Protein AF-A0A7G5MW30-F1 (afdb_monomer_lite)

Sequence (90 aa):
MIDLEYAKESFRQYLSNYDRSDDKILLKEVHTFCVLDAADLICRQEDISGEDHELALLIALLHDIGRFEQLKTFHSYDDDRAPRRRVQVA

InterPro domains:
  IPR003607 HD/PDEase domain [cd00077] (30-67)
  IPR006674 HD domain [PF01966] (31-69)

pLDDT: mean 80.69, std 14.68, range [38.0, 94.75]

Organism: NCBI:txid33035

Structure (mmCIF, N/CA/C/O backbone):
data_AF-A0A7G5MW30-F1
#
_entry.id   AF-A0A7G5MW30-F1
#
loop_
_atom_site.group_PDB
_atom_site.id
_atom_site.type_symbol
_atom_site.label_atom_id
_atom_site.label_alt_id
_atom_site.label_comp_id
_atom_site.label_asym_id
_atom_site.label_entity_id
_atom_site.label_seq_id
_atom_site.pdbx_PDB_ins_code
_atom_site.Cartn_x
_atom_site.Cartn_y
_atom_site.Cartn_z
_atom_site.occupancy
_atom_site.B_iso_or_equiv
_atom_site.auth_seq_id
_atom_site.auth_comp_id
_atom_site.auth_asym_id
_atom_site.auth_atom_id
_atom_site.pdbx_PDB_model_num
ATOM 1 N N . MET A 1 1 ? -5.571 12.609 12.944 1.00 70.38 1 MET A N 1
ATOM 2 C CA . MET A 1 1 ? -6.402 12.191 11.801 1.00 70.38 1 MET A CA 1
ATOM 3 C C . MET A 1 1 ? -5.483 12.073 10.611 1.00 70.38 1 MET A C 1
ATOM 5 O O . MET A 1 1 ? -4.798 13.040 10.285 1.00 70.38 1 MET A O 1
ATOM 9 N N . ILE A 1 2 ? -5.371 10.868 10.080 1.00 82.12 2 ILE A N 1
ATOM 10 C CA . ILE A 1 2 ? -4.471 10.534 8.984 1.00 82.12 2 ILE A CA 1
ATOM 11 C C . ILE A 1 2 ? -5.174 10.912 7.678 1.00 82.12 2 ILE A C 1
ATOM 13 O O . ILE A 1 2 ? -6.300 10.494 7.421 1.00 82.12 2 ILE A O 1
ATOM 17 N N . ASP A 1 3 ? -4.512 11.711 6.843 1.00 88.50 3 ASP A N 1
ATOM 18 C CA . ASP A 1 3 ? -5.054 12.100 5.541 1.00 88.50 3 ASP A CA 1
ATOM 19 C C . ASP A 1 3 ? -4.758 11.015 4.494 1.00 88.50 3 ASP A C 1
ATOM 21 O O . ASP A 1 3 ? -3.716 11.000 3.829 1.00 88.50 3 ASP A O 1
ATOM 25 N N . LEU A 1 4 ? -5.677 10.054 4.389 1.00 87.19 4 LEU A N 1
ATOM 26 C CA . LEU A 1 4 ? -5.579 8.946 3.439 1.00 87.19 4 LEU A CA 1
ATOM 27 C C . LEU A 1 4 ? -5.649 9.400 1.980 1.00 87.19 4 LEU A C 1
ATOM 29 O O . LEU A 1 4 ? -5.043 8.762 1.118 1.00 87.19 4 LEU A O 1
ATOM 33 N N . GLU A 1 5 ? -6.362 10.483 1.684 1.00 87.94 5 GLU A N 1
ATOM 34 C CA . GLU A 1 5 ? -6.467 10.986 0.314 1.00 87.94 5 GLU A CA 1
ATOM 35 C C . GLU A 1 5 ? -5.146 11.612 -0.129 1.00 87.94 5 GLU A C 1
ATOM 37 O O . GLU A 1 5 ? -4.634 11.266 -1.199 1.00 87.94 5 GLU A O 1
ATOM 42 N N . TYR A 1 6 ? -4.512 12.401 0.742 1.00 90.44 6 TYR A N 1
ATOM 43 C CA . TYR A 1 6 ? -3.155 12.894 0.518 1.00 90.44 6 TYR A CA 1
ATOM 44 C C . TYR A 1 6 ? -2.144 11.751 0.339 1.00 90.44 6 TYR A C 1
ATOM 46 O O . TYR A 1 6 ? -1.283 11.807 -0.546 1.00 90.44 6 TYR A O 1
ATOM 54 N N . ALA A 1 7 ? -2.250 10.683 1.137 1.00 89.88 7 ALA A N 1
ATOM 55 C CA . ALA A 1 7 ? -1.369 9.522 1.020 1.00 89.88 7 ALA A CA 1
ATOM 56 C C . ALA A 1 7 ? -1.538 8.803 -0.331 1.00 89.88 7 ALA A C 1
ATOM 58 O O . ALA A 1 7 ? -0.546 8.485 -0.992 1.00 89.88 7 ALA A O 1
ATOM 59 N N . LYS A 1 8 ? -2.781 8.599 -0.789 1.00 88.44 8 LYS A N 1
ATOM 60 C CA . LYS A 1 8 ? -3.081 8.011 -2.107 1.00 88.44 8 LYS A CA 1
ATOM 61 C C . LYS A 1 8 ? -2.576 8.885 -3.251 1.00 88.44 8 LYS A C 1
ATOM 63 O O . LYS A 1 8 ? -2.033 8.358 -4.221 1.00 88.44 8 LYS A O 1
ATOM 68 N N . GLU A 1 9 ? -2.739 10.204 -3.168 1.00 90.69 9 GLU A N 1
ATOM 69 C CA . GLU A 1 9 ? -2.202 11.130 -4.172 1.00 90.69 9 GLU A CA 1
ATOM 70 C C . GLU A 1 9 ? -0.679 11.092 -4.221 1.00 90.69 9 GLU A C 1
ATOM 72 O O . GLU A 1 9 ? -0.107 10.945 -5.302 1.00 90.69 9 GLU A O 1
ATOM 77 N N . SER A 1 10 ? -0.032 11.120 -3.057 1.00 90.50 10 SER A N 1
ATOM 78 C CA . SER A 1 10 ? 1.422 11.010 -2.943 1.00 90.50 10 SER A CA 1
ATOM 79 C C . SER A 1 10 ? 1.931 9.686 -3.518 1.00 90.50 10 SER A C 1
ATOM 81 O O . SER A 1 10 ? 2.932 9.668 -4.233 1.00 90.50 10 SER A O 1
ATOM 83 N N . PHE A 1 11 ? 1.216 8.581 -3.287 1.00 88.69 11 PHE A N 1
ATOM 84 C CA . PHE A 1 11 ? 1.539 7.280 -3.874 1.00 88.69 11 PHE A CA 1
ATOM 85 C C . PHE A 1 11 ? 1.385 7.282 -5.403 1.00 88.69 11 PHE A C 1
ATOM 87 O O . PHE A 1 11 ? 2.280 6.836 -6.120 1.00 88.69 11 PHE A O 1
ATOM 94 N N . ARG A 1 12 ? 0.303 7.862 -5.940 1.00 86.50 12 ARG A N 1
ATOM 95 C CA . ARG A 1 12 ? 0.116 8.012 -7.396 1.00 86.50 12 ARG A CA 1
ATOM 96 C C . ARG A 1 12 ? 1.200 8.879 -8.039 1.00 86.50 12 ARG A C 1
ATOM 98 O O . ARG A 1 12 ? 1.656 8.559 -9.138 1.00 86.50 12 ARG A O 1
ATOM 105 N N . GLN A 1 13 ? 1.619 9.948 -7.364 1.00 89.19 13 GLN A N 1
ATOM 106 C CA . GLN A 1 13 ? 2.717 10.812 -7.801 1.00 89.19 13 GLN A CA 1
ATOM 107 C C . GLN A 1 13 ? 4.072 10.098 -7.706 1.00 89.19 13 GLN A C 1
ATOM 109 O O . GLN A 1 13 ? 4.927 10.261 -8.568 1.00 89.19 13 GLN A O 1
ATOM 114 N N . TYR A 1 14 ? 4.277 9.253 -6.700 1.00 86.62 14 TYR A N 1
ATOM 115 C CA . TYR A 1 14 ? 5.459 8.402 -6.630 1.00 86.62 14 TYR A CA 1
ATOM 116 C C . TYR A 1 14 ? 5.520 7.438 -7.825 1.00 86.62 14 TYR A C 1
ATOM 118 O O . TYR A 1 14 ? 6.549 7.360 -8.501 1.00 86.62 14 TYR A O 1
ATOM 126 N N . LEU A 1 15 ? 4.394 6.795 -8.153 1.00 84.62 15 LEU A N 1
ATOM 127 C CA . LEU A 1 15 ? 4.262 5.898 -9.303 1.00 84.62 15 LEU A CA 1
ATOM 128 C C . LEU A 1 15 ? 4.428 6.597 -10.661 1.00 84.62 15 LEU A C 1
ATOM 130 O O . LEU A 1 15 ? 4.746 5.925 -11.637 1.00 84.62 15 LEU A O 1
ATOM 134 N N . SER A 1 16 ? 4.258 7.922 -10.768 1.00 84.69 16 SER A N 1
ATOM 135 C CA . SER A 1 16 ? 4.511 8.627 -12.038 1.00 84.69 16 SER A CA 1
ATOM 136 C C . SER A 1 16 ? 5.989 8.649 -12.433 1.00 84.69 16 SER A C 1
ATOM 138 O O . SER A 1 16 ? 6.306 8.938 -13.582 1.00 84.69 16 SER A O 1
ATOM 140 N N . ASN A 1 17 ? 6.897 8.341 -11.502 1.00 83.00 17 ASN A N 1
ATOM 141 C CA . ASN A 1 17 ? 8.329 8.206 -11.782 1.00 83.00 17 ASN A CA 1
ATOM 142 C C . ASN A 1 17 ? 8.706 6.834 -12.367 1.00 83.00 17 ASN A C 1
ATOM 144 O O . ASN A 1 17 ? 9.888 6.587 -12.621 1.00 83.00 17 ASN A O 1
ATOM 148 N N . TYR A 1 18 ? 7.729 5.943 -12.538 1.00 80.69 18 TYR A N 1
ATOM 149 C CA . TYR A 1 18 ? 7.904 4.583 -13.029 1.00 80.69 18 TYR A CA 1
ATOM 150 C C . TYR A 1 18 ? 7.200 4.406 -14.373 1.00 80.69 18 TYR A C 1
ATOM 152 O O . TYR A 1 18 ? 6.155 5.007 -14.626 1.00 80.69 18 TYR A O 1
ATOM 160 N N . ASP A 1 19 ? 7.772 3.568 -15.237 1.00 78.56 19 ASP A N 1
ATOM 161 C CA . ASP A 1 19 ? 7.140 3.230 -16.508 1.00 78.56 19 ASP A CA 1
ATOM 162 C C . ASP A 1 19 ? 5.980 2.260 -16.262 1.00 78.56 19 ASP A C 1
ATOM 164 O O . ASP A 1 19 ? 6.180 1.091 -15.931 1.00 78.56 19 ASP A O 1
ATOM 168 N N . ARG A 1 20 ? 4.751 2.758 -16.415 1.00 71.00 20 ARG A N 1
ATOM 169 C CA . ARG A 1 20 ? 3.524 1.960 -16.265 1.00 71.00 20 ARG A CA 1
ATOM 170 C C . ARG A 1 20 ? 3.306 0.970 -17.411 1.00 71.00 20 ARG A C 1
ATOM 172 O O . ARG A 1 20 ? 2.382 0.168 -17.341 1.00 71.00 20 ARG A O 1
ATOM 179 N N . SER A 1 21 ? 4.140 1.028 -18.449 1.00 75.44 21 SER A N 1
ATOM 180 C CA . SER A 1 21 ? 4.176 0.032 -19.521 1.00 75.44 21 SER A CA 1
ATOM 181 C C . SER A 1 21 ? 4.873 -1.261 -19.081 1.00 75.44 21 SER A C 1
ATOM 183 O O . SER A 1 21 ? 4.752 -2.274 -19.764 1.00 7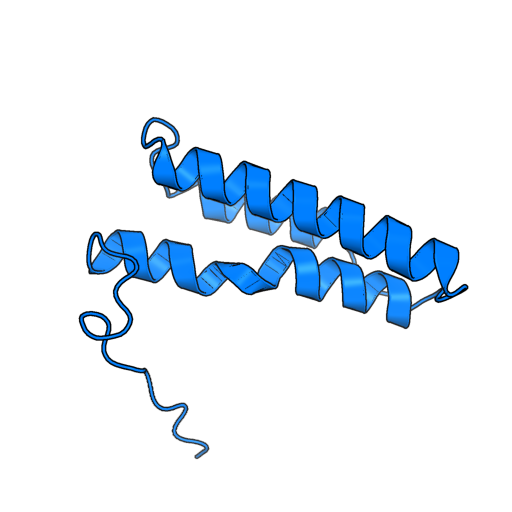5.44 21 SER A O 1
ATOM 185 N N . ASP A 1 22 ? 5.606 -1.245 -17.958 1.00 80.12 22 ASP A N 1
ATOM 186 C CA . ASP A 1 22 ? 6.154 -2.454 -17.344 1.00 80.12 22 ASP A CA 1
ATOM 187 C C . ASP A 1 22 ? 5.048 -3.181 -16.566 1.00 80.12 22 ASP A C 1
ATOM 189 O O . ASP A 1 22 ? 4.574 -2.711 -15.524 1.0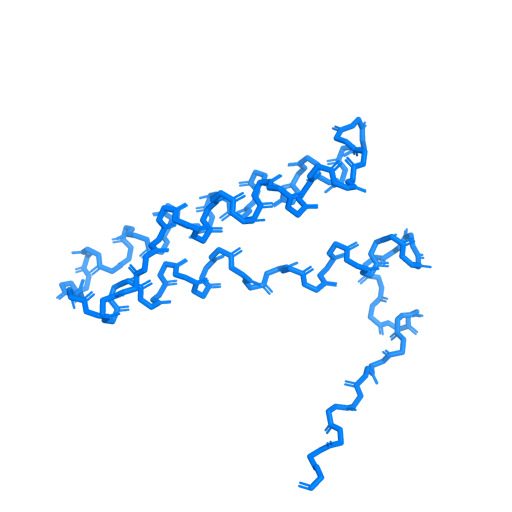0 80.12 22 ASP A O 1
ATOM 193 N N . ASP A 1 23 ? 4.672 -4.365 -17.053 1.00 82.94 23 ASP A N 1
ATOM 194 C CA . ASP A 1 23 ? 3.665 -5.234 -16.437 1.00 82.94 23 ASP A CA 1
ATOM 195 C C . ASP A 1 23 ? 3.936 -5.495 -14.945 1.00 82.94 23 ASP A C 1
ATOM 197 O O . ASP A 1 23 ? 3.001 -5.688 -14.167 1.00 82.94 23 ASP A O 1
ATOM 201 N N . LYS A 1 24 ? 5.202 -5.477 -14.501 1.00 81.38 24 LYS A N 1
ATOM 202 C CA . LYS A 1 24 ? 5.558 -5.679 -13.088 1.00 81.38 24 LYS A CA 1
ATOM 203 C C . LYS A 1 24 ? 5.169 -4.491 -12.217 1.00 81.38 24 LYS A C 1
ATOM 205 O O . LYS A 1 24 ? 4.759 -4.705 -11.077 1.00 81.38 24 LYS A O 1
ATOM 210 N N . ILE A 1 25 ? 5.315 -3.268 -12.730 1.00 82.25 25 ILE A N 1
ATOM 211 C CA . ILE A 1 25 ? 4.922 -2.040 -12.027 1.00 82.25 25 ILE A CA 1
ATOM 212 C C . ILE A 1 25 ? 3.401 -1.972 -11.953 1.00 82.25 25 ILE A C 1
ATOM 214 O O . ILE A 1 25 ? 2.858 -1.750 -10.872 1.00 82.25 25 ILE A O 1
ATOM 218 N N . LEU A 1 26 ? 2.721 -2.254 -13.069 1.00 84.62 26 LEU A N 1
ATOM 219 C CA . LEU A 1 26 ? 1.262 -2.286 -13.122 1.00 84.62 26 LEU A CA 1
ATOM 220 C C . LEU A 1 26 ? 0.686 -3.337 -12.162 1.00 84.62 26 LEU A C 1
ATOM 222 O O . LEU A 1 26 ? -0.232 -3.044 -11.398 1.00 84.62 26 LEU A O 1
ATOM 226 N N . LEU A 1 27 ? 1.256 -4.547 -12.145 1.00 86.62 27 LEU A N 1
ATOM 227 C CA . LEU A 1 27 ? 0.830 -5.611 -11.235 1.00 86.62 27 LEU A CA 1
ATOM 228 C C . LEU A 1 27 ? 0.989 -5.202 -9.765 1.00 86.62 27 LEU A C 1
ATOM 230 O O . LEU A 1 27 ? 0.123 -5.517 -8.951 1.00 86.62 27 LEU A O 1
ATOM 234 N N . LYS A 1 28 ? 2.072 -4.496 -9.419 1.00 84.69 28 LYS A N 1
ATOM 235 C CA . LYS A 1 28 ? 2.294 -3.997 -8.057 1.00 84.69 28 LYS A CA 1
ATOM 236 C C . LYS A 1 28 ? 1.338 -2.875 -7.677 1.00 84.69 28 LYS A C 1
ATOM 238 O O . LYS A 1 28 ? 0.826 -2.905 -6.566 1.00 84.69 28 LYS A O 1
ATOM 243 N N . GLU A 1 29 ? 1.050 -1.941 -8.581 1.00 86.69 29 GLU A N 1
ATOM 244 C CA . GLU A 1 29 ? 0.041 -0.901 -8.351 1.00 86.69 29 GLU A CA 1
ATOM 245 C C . GLU A 1 29 ? -1.327 -1.527 -8.047 1.00 86.69 29 GLU A C 1
ATOM 247 O O . GLU A 1 29 ? -1.928 -1.231 -7.013 1.00 86.69 29 GLU A O 1
ATOM 252 N N . VAL A 1 30 ? -1.783 -2.458 -8.892 1.00 88.81 30 VAL A N 1
ATOM 253 C CA . VAL A 1 30 ? -3.048 -3.181 -8.682 1.00 88.81 30 VAL A CA 1
ATOM 254 C C . VAL A 1 30 ? -3.017 -3.970 -7.372 1.00 88.81 30 VAL A C 1
ATOM 256 O O . VAL A 1 30 ? -3.978 -3.918 -6.607 1.00 88.81 30 VAL A O 1
ATOM 259 N N . HIS A 1 31 ? -1.910 -4.656 -7.072 1.00 89.38 31 HIS A N 1
ATOM 260 C CA . HIS A 1 31 ? -1.748 -5.395 -5.821 1.00 89.38 31 HIS A CA 1
ATOM 261 C C . HIS A 1 31 ? -1.899 -4.492 -4.595 1.00 89.38 31 HIS A C 1
ATOM 263 O O . HIS A 1 31 ? -2.649 -4.838 -3.685 1.00 89.38 31 HIS A O 1
ATOM 269 N N . THR A 1 32 ? -1.246 -3.326 -4.578 1.00 90.25 32 THR A N 1
ATOM 270 C CA . THR A 1 32 ? -1.344 -2.373 -3.467 1.00 90.25 32 THR A CA 1
ATOM 271 C C . THR A 1 32 ? -2.788 -1.928 -3.233 1.00 90.25 32 THR A C 1
ATOM 273 O O . THR A 1 32 ? -3.236 -1.925 -2.088 1.00 90.25 32 THR A O 1
ATOM 276 N N . PHE A 1 33 ? -3.547 -1.618 -4.289 1.00 88.88 33 PHE A N 1
ATOM 277 C CA . PHE A 1 33 ? -4.960 -1.249 -4.141 1.00 88.88 33 PHE A CA 1
ATOM 278 C C . PHE A 1 33 ? -5.838 -2.425 -3.694 1.00 88.88 33 PHE A C 1
ATOM 280 O O . PHE A 1 33 ? -6.670 -2.248 -2.810 1.00 88.88 33 PHE A O 1
ATOM 287 N N . CYS A 1 34 ? -5.614 -3.640 -4.201 1.00 92.19 34 CYS A N 1
ATOM 288 C CA . CYS A 1 34 ? -6.335 -4.820 -3.716 1.00 92.19 34 CYS A CA 1
ATOM 289 C C . CYS A 1 34 ? -6.057 -5.113 -2.232 1.00 92.19 34 CYS A C 1
ATOM 291 O O . CYS A 1 34 ? -6.963 -5.520 -1.507 1.00 92.19 34 CYS A O 1
ATOM 293 N N . VAL A 1 35 ? -4.820 -4.911 -1.765 1.00 93.00 35 VAL A N 1
ATOM 294 C CA . VAL A 1 35 ? -4.460 -5.054 -0.344 1.00 93.00 35 VAL A CA 1
ATOM 295 C C . VAL A 1 35 ? -5.123 -3.966 0.500 1.00 93.00 35 VAL A C 1
ATOM 297 O O . VAL A 1 35 ? -5.576 -4.260 1.603 1.00 93.00 35 VAL A O 1
ATOM 300 N N . LEU A 1 36 ? -5.236 -2.739 -0.017 1.00 92.81 36 LEU A N 1
ATOM 301 C CA . LEU A 1 36 ? -5.957 -1.652 0.645 1.00 92.81 36 LEU A CA 1
ATOM 302 C C . LEU A 1 36 ? -7.439 -1.998 0.854 1.00 92.81 36 LEU A C 1
ATOM 304 O O . LEU A 1 36 ? -7.943 -1.862 1.966 1.00 92.81 36 LEU A O 1
ATOM 308 N N . ASP A 1 37 ? -8.110 -2.502 -0.184 1.00 93.06 37 ASP A N 1
ATOM 309 C CA . ASP A 1 37 ? -9.516 -2.920 -0.107 1.00 93.06 37 ASP A CA 1
ATOM 310 C C . ASP A 1 37 ? -9.705 -4.103 0.857 1.00 93.06 37 ASP A C 1
ATOM 312 O O . ASP A 1 37 ? -10.662 -4.146 1.631 1.00 93.06 37 ASP A O 1
ATOM 316 N N . ALA A 1 38 ? -8.772 -5.061 0.851 1.00 93.56 38 ALA A N 1
ATOM 317 C CA . ALA A 1 38 ? -8.788 -6.178 1.790 1.00 93.56 38 ALA A CA 1
ATOM 318 C C . ALA A 1 38 ? -8.588 -5.710 3.242 1.00 93.56 38 ALA A C 1
ATOM 320 O O . ALA A 1 38 ? -9.260 -6.211 4.143 1.00 93.56 38 ALA A O 1
ATOM 321 N N . ALA A 1 39 ? -7.700 -4.740 3.474 1.00 93.31 39 ALA A N 1
ATOM 322 C CA . ALA A 1 39 ? -7.475 -4.156 4.791 1.00 93.31 39 ALA A CA 1
ATOM 323 C C . ALA A 1 39 ? -8.712 -3.394 5.300 1.00 93.31 39 ALA A C 1
ATOM 325 O O . ALA A 1 39 ? -9.082 -3.578 6.458 1.00 93.31 39 ALA A O 1
ATOM 326 N N . ASP A 1 40 ? -9.386 -2.614 4.442 1.00 93.50 40 ASP A N 1
ATOM 327 C CA . ASP A 1 40 ? -10.663 -1.947 4.764 1.00 93.50 40 ASP A CA 1
ATOM 328 C C . ASP A 1 40 ? -11.731 -2.978 5.150 1.00 93.50 40 ASP A C 1
ATOM 330 O O . ASP A 1 40 ? -12.407 -2.835 6.169 1.00 93.50 40 ASP A O 1
ATOM 334 N N . LEU A 1 41 ? -11.850 -4.065 4.380 1.00 94.56 41 LEU A N 1
ATOM 335 C CA . LEU A 1 41 ? -12.810 -5.130 4.663 1.00 94.56 41 LEU A CA 1
ATOM 336 C C . LEU A 1 41 ? -12.552 -5.790 6.022 1.00 94.56 41 LEU A C 1
ATOM 338 O O . LEU A 1 41 ? -13.493 -5.964 6.794 1.00 94.56 41 LEU A O 1
ATOM 342 N N . ILE A 1 42 ? -11.297 -6.137 6.322 1.00 94.12 42 ILE A N 1
ATOM 343 C CA . ILE A 1 42 ? -10.919 -6.756 7.599 1.00 94.12 42 ILE A CA 1
ATOM 344 C C . ILE A 1 42 ? -11.202 -5.795 8.754 1.00 94.12 42 ILE A C 1
ATOM 346 O O . ILE A 1 42 ? -11.844 -6.192 9.721 1.00 94.12 42 ILE A O 1
ATOM 350 N N . CYS A 1 43 ? -10.798 -4.525 8.645 1.00 93.00 43 CYS A N 1
ATOM 351 C CA . CYS A 1 43 ? -11.045 -3.544 9.703 1.00 93.00 43 CYS A CA 1
ATOM 352 C C . CYS A 1 43 ? -12.541 -3.387 9.988 1.00 93.00 43 CYS A C 1
ATOM 354 O O . CYS A 1 43 ? -12.946 -3.375 11.146 1.00 93.00 43 CYS A O 1
ATOM 356 N N . ARG A 1 44 ? -13.380 -3.353 8.945 1.00 91.81 44 ARG A N 1
ATOM 357 C CA . ARG A 1 44 ? -14.842 -3.296 9.099 1.00 91.81 44 ARG A CA 1
ATOM 358 C C . ARG A 1 44 ? -15.436 -4.558 9.715 1.00 91.81 44 ARG A C 1
ATOM 360 O O . ARG A 1 44 ? -16.411 -4.454 10.450 1.00 91.81 44 ARG A O 1
ATOM 367 N N . GLN A 1 45 ? -14.904 -5.735 9.390 1.00 94.75 45 GLN A N 1
ATOM 368 C CA . GLN A 1 45 ? -15.375 -7.002 9.961 1.00 94.75 45 GLN A CA 1
ATOM 369 C C . GLN A 1 45 ? -14.995 -7.153 11.436 1.00 94.75 45 GLN A C 1
ATOM 371 O O . GLN A 1 45 ? -15.776 -7.705 12.206 1.00 94.75 45 GLN A O 1
ATOM 376 N N . GLU A 1 46 ? -13.839 -6.624 11.823 1.00 93.62 46 GLU A N 1
ATOM 377 C CA . GLU A 1 46 ? -13.318 -6.654 13.193 1.00 93.62 46 GLU A CA 1
ATOM 378 C C . GLU A 1 46 ? -13.773 -5.447 14.042 1.00 93.62 46 GLU A C 1
ATOM 380 O O . GLU A 1 46 ? -13.320 -5.286 15.171 1.00 93.62 46 GLU A O 1
ATOM 385 N N . ASP A 1 47 ? -14.662 -4.593 13.512 1.00 92.81 47 ASP A N 1
ATOM 386 C CA . ASP A 1 47 ? -15.161 -3.363 14.160 1.00 92.81 47 ASP A CA 1
ATOM 387 C C . ASP A 1 47 ? -14.043 -2.372 14.565 1.00 92.81 47 ASP A C 1
ATOM 389 O O . ASP A 1 47 ? -14.172 -1.565 15.489 1.00 92.81 47 ASP A O 1
ATOM 393 N N . ILE A 1 48 ? -12.919 -2.413 13.842 1.00 90.44 48 ILE A N 1
ATOM 394 C CA . ILE A 1 48 ? -11.800 -1.482 13.995 1.00 90.44 48 ILE A CA 1
ATOM 395 C C . ILE A 1 48 ? -12.190 -0.167 13.322 1.00 90.44 48 ILE A C 1
ATOM 397 O O . ILE A 1 48 ? -12.495 -0.112 12.1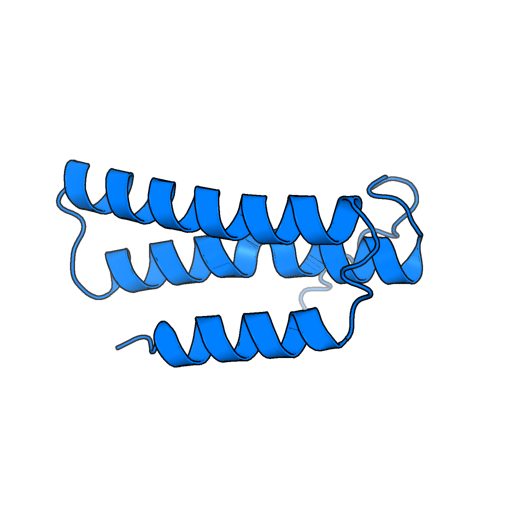29 1.00 90.44 48 ILE A O 1
ATOM 401 N N . SER A 1 49 ? -12.172 0.918 14.091 1.00 88.81 49 SER A N 1
ATOM 402 C CA . SER A 1 49 ? -12.626 2.234 13.644 1.00 88.81 49 SER A CA 1
ATOM 403 C C . SER A 1 49 ? -11.715 3.357 14.139 1.00 88.81 49 SER A C 1
ATOM 405 O O . SER A 1 49 ? -10.818 3.151 14.954 1.00 88.81 49 SER A O 1
ATOM 407 N N . GLY A 1 50 ? -11.929 4.563 13.610 1.00 88.75 50 GLY A N 1
ATOM 408 C CA . GLY A 1 50 ? -11.125 5.731 13.958 1.00 88.75 50 GLY A CA 1
ATOM 409 C C . GLY A 1 50 ? -9.684 5.621 13.460 1.00 88.75 50 GLY A C 1
ATOM 410 O O . GLY A 1 50 ? -9.434 5.168 12.344 1.00 88.75 50 GLY A O 1
ATOM 411 N N . GLU A 1 51 ? -8.741 6.054 14.293 1.00 91.06 51 GLU A N 1
ATOM 412 C CA . GLU A 1 51 ? -7.325 6.169 13.931 1.00 91.06 51 GLU A CA 1
ATOM 413 C C . GLU A 1 51 ? -6.679 4.822 13.577 1.00 91.06 51 GLU A C 1
ATOM 415 O O . GLU A 1 51 ? -5.877 4.769 12.649 1.00 91.06 51 GLU A O 1
ATOM 420 N N . ASP A 1 52 ? -7.069 3.729 14.237 1.00 90.88 52 ASP A N 1
ATOM 421 C CA . ASP A 1 52 ? -6.511 2.397 13.964 1.00 90.88 52 ASP A CA 1
ATOM 422 C C . ASP A 1 52 ? -6.888 1.896 12.566 1.00 90.88 52 ASP A C 1
ATOM 424 O O . ASP A 1 52 ? -6.066 1.299 11.866 1.00 90.88 52 ASP A O 1
ATOM 428 N N . HIS A 1 53 ? -8.112 2.193 12.123 1.00 91.88 53 HIS A N 1
ATOM 429 C CA . HIS A 1 53 ? -8.544 1.877 10.767 1.00 91.88 53 HIS A CA 1
ATOM 430 C C . HIS A 1 53 ? -7.778 2.722 9.742 1.00 91.88 53 HIS A C 1
ATOM 432 O O . HIS A 1 53 ? -7.246 2.191 8.766 1.00 91.88 53 HIS A O 1
ATOM 438 N N . GLU A 1 54 ? -7.656 4.031 9.982 1.00 92.19 54 GLU A N 1
ATOM 439 C CA . GLU A 1 54 ? -6.892 4.917 9.100 1.00 92.19 54 GLU A CA 1
ATOM 440 C C . GLU A 1 54 ? -5.414 4.498 9.007 1.00 92.19 54 GLU A C 1
ATOM 442 O O . GLU A 1 54 ? -4.819 4.516 7.925 1.00 92.19 54 GLU A O 1
ATOM 447 N N . LEU A 1 55 ? -4.829 4.066 10.127 1.00 92.06 55 LEU A N 1
ATOM 448 C CA . LEU A 1 55 ? -3.457 3.582 10.208 1.00 92.06 55 LEU A CA 1
ATOM 449 C C . LEU A 1 55 ? -3.276 2.262 9.453 1.00 92.06 55 LEU A C 1
ATOM 451 O O . LEU A 1 55 ? -2.305 2.122 8.708 1.00 92.06 55 LEU A O 1
ATOM 455 N N . ALA A 1 56 ? -4.202 1.312 9.597 1.00 92.69 56 ALA A N 1
ATOM 456 C CA . ALA A 1 56 ? -4.162 0.046 8.869 1.00 92.69 56 ALA A CA 1
ATOM 457 C C . ALA A 1 56 ? -4.190 0.271 7.349 1.00 92.69 56 ALA A C 1
ATOM 459 O O . ALA A 1 56 ? -3.386 -0.316 6.620 1.00 92.69 56 ALA A O 1
ATOM 460 N N . LEU A 1 57 ? -5.047 1.181 6.876 1.00 92.62 57 LEU A N 1
ATOM 461 C CA . LEU A 1 57 ? -5.113 1.566 5.466 1.00 92.62 57 LEU A CA 1
ATOM 462 C C . LEU A 1 57 ? -3.828 2.256 4.992 1.00 92.62 57 LEU A C 1
ATOM 464 O O . LEU A 1 57 ? -3.339 1.969 3.899 1.00 92.62 57 LEU A O 1
ATOM 468 N N . LEU A 1 58 ? -3.232 3.122 5.812 1.00 92.88 58 LEU A N 1
ATOM 469 C CA . LEU A 1 58 ? -1.963 3.769 5.478 1.00 92.88 58 LEU A CA 1
ATOM 470 C C . LEU A 1 58 ? -0.818 2.751 5.362 1.00 92.88 58 LEU A C 1
ATOM 472 O O . LEU A 1 58 ? -0.025 2.815 4.420 1.00 92.88 58 LEU A O 1
ATOM 476 N N . ILE A 1 59 ? -0.743 1.794 6.291 1.00 91.88 59 ILE A N 1
ATOM 477 C CA . ILE A 1 59 ? 0.245 0.709 6.254 1.00 91.88 59 ILE A CA 1
ATOM 478 C C . ILE A 1 59 ? 0.034 -0.140 5.000 1.00 91.88 59 ILE A C 1
ATOM 480 O O . ILE A 1 59 ? 0.996 -0.399 4.280 1.00 91.88 59 ILE A O 1
ATOM 484 N N . ALA A 1 60 ? -1.209 -0.521 4.694 1.00 92.25 60 ALA A N 1
ATOM 485 C CA . ALA A 1 60 ? -1.548 -1.282 3.495 1.00 92.25 60 ALA A CA 1
ATOM 486 C C . ALA A 1 60 ? -1.142 -0.551 2.205 1.00 92.25 60 ALA A C 1
ATOM 488 O O . ALA A 1 60 ? -0.596 -1.172 1.295 1.00 92.25 60 ALA A O 1
ATOM 489 N N . LEU A 1 61 ? -1.325 0.768 2.132 1.00 91.25 61 LEU A N 1
ATOM 490 C CA . LEU A 1 61 ? -0.914 1.564 0.974 1.00 91.25 61 LEU A CA 1
ATOM 491 C C . LEU A 1 61 ? 0.615 1.613 0.803 1.00 91.25 61 LEU A C 1
ATOM 493 O O . LEU A 1 61 ? 1.118 1.583 -0.317 1.00 91.25 61 LEU A O 1
ATOM 497 N N . LEU A 1 62 ? 1.367 1.689 1.905 1.00 90.00 62 LEU A N 1
ATOM 498 C CA . LEU A 1 62 ? 2.815 1.923 1.877 1.00 90.00 62 LEU A CA 1
ATOM 499 C C . LEU A 1 62 ? 3.669 0.657 2.024 1.00 90.00 62 LEU A C 1
ATOM 501 O O . LEU A 1 62 ? 4.879 0.736 1.817 1.00 90.00 62 LEU A O 1
ATOM 505 N N . HIS A 1 63 ? 3.084 -0.499 2.354 1.00 88.75 63 HIS A N 1
ATOM 506 C CA . HIS A 1 63 ? 3.835 -1.717 2.692 1.00 88.75 63 HIS A CA 1
ATOM 507 C C . HIS A 1 63 ? 4.857 -2.130 1.619 1.00 88.75 63 HIS A C 1
ATOM 509 O O . HIS A 1 63 ? 5.947 -2.601 1.941 1.00 88.75 63 HIS A O 1
ATOM 515 N N . ASP A 1 64 ? 4.517 -1.912 0.347 1.00 85.31 64 ASP A N 1
ATOM 516 C CA . ASP A 1 64 ? 5.298 -2.347 -0.809 1.00 85.31 64 ASP A CA 1
ATOM 517 C C . ASP A 1 64 ? 6.125 -1.216 -1.451 1.00 85.31 64 ASP A C 1
ATOM 519 O O . ASP A 1 64 ? 6.795 -1.442 -2.459 1.00 85.31 64 ASP A O 1
ATOM 523 N N . ILE A 1 65 ? 6.154 -0.008 -0.867 1.00 85.25 65 ILE A N 1
ATOM 524 C CA . ILE A 1 65 ? 6.830 1.160 -1.465 1.00 85.25 65 ILE A CA 1
ATOM 525 C C . ILE A 1 65 ? 8.320 0.903 -1.751 1.00 85.25 65 ILE A C 1
ATOM 527 O O . ILE A 1 65 ? 8.842 1.298 -2.791 1.00 85.25 65 ILE A O 1
ATOM 531 N N . GLY A 1 66 ? 9.006 0.158 -0.879 1.00 80.62 66 GLY A N 1
ATOM 532 C CA . GLY A 1 66 ? 10.419 -0.191 -1.061 1.00 80.62 66 GLY A CA 1
ATOM 533 C C . GLY A 1 66 ? 10.682 -1.160 -2.222 1.00 80.62 66 GLY A C 1
ATOM 534 O O . GLY A 1 66 ? 11.797 -1.202 -2.744 1.00 80.62 66 GLY A O 1
ATOM 535 N N . ARG A 1 67 ? 9.670 -1.921 -2.662 1.00 78.62 67 ARG A N 1
ATOM 536 C CA . ARG A 1 67 ? 9.804 -2.884 -3.767 1.00 78.62 67 ARG A CA 1
ATOM 537 C C . ARG A 1 67 ? 9.921 -2.195 -5.124 1.00 78.62 67 ARG A C 1
ATOM 539 O O . ARG A 1 67 ? 10.599 -2.724 -6.004 1.00 78.62 67 ARG A O 1
ATOM 546 N N . PHE A 1 68 ? 9.342 -1.006 -5.273 1.00 78.50 68 PHE A N 1
ATOM 547 C CA . PHE A 1 68 ? 9.473 -0.195 -6.485 1.00 78.50 68 PHE A CA 1
ATOM 548 C C . PHE A 1 68 ? 10.913 0.316 -6.669 1.00 78.50 68 PHE A C 1
ATOM 550 O O . PHE A 1 68 ? 11.493 0.144 -7.743 1.00 78.50 68 PHE A O 1
ATOM 557 N N . GLU A 1 69 ? 11.553 0.825 -5.608 1.00 76.94 69 GLU A N 1
ATOM 558 C CA . GLU A 1 69 ? 12.971 1.232 -5.654 1.00 76.94 69 GLU A CA 1
ATOM 559 C C . GLU A 1 69 ? 13.910 0.053 -5.959 1.00 76.94 69 GLU A C 1
ATOM 561 O O . GLU A 1 69 ? 14.899 0.201 -6.686 1.00 76.94 69 GLU A O 1
ATOM 566 N N . GLN A 1 70 ? 13.602 -1.134 -5.426 1.00 72.38 70 GLN A N 1
ATOM 567 C CA . GLN A 1 70 ? 14.377 -2.351 -5.676 1.00 72.38 70 GLN A CA 1
ATOM 568 C C . GLN A 1 70 ? 14.303 -2.770 -7.148 1.00 72.38 70 GLN A C 1
ATOM 570 O O . GLN A 1 70 ? 15.334 -3.041 -7.764 1.00 72.38 70 GLN A O 1
ATOM 575 N N . LEU A 1 71 ? 13.107 -2.745 -7.738 1.00 74.38 71 LEU A N 1
ATOM 576 C CA . LEU A 1 71 ? 12.897 -2.959 -9.170 1.00 74.38 71 LEU A CA 1
ATOM 577 C C . LEU A 1 71 ? 13.669 -1.954 -10.025 1.00 74.38 71 LEU A C 1
ATOM 579 O O . LEU A 1 71 ? 14.322 -2.345 -10.988 1.00 74.38 71 LEU A O 1
ATOM 583 N N . LYS A 1 72 ? 13.623 -0.670 -9.670 1.00 72.00 72 LYS A N 1
ATOM 584 C CA . LYS A 1 72 ? 14.320 0.387 -10.410 1.00 72.00 72 LYS A CA 1
ATOM 585 C C . LYS A 1 72 ? 15.838 0.236 -10.364 1.00 72.00 72 LYS A C 1
ATOM 587 O O . LYS A 1 72 ? 16.504 0.495 -11.358 1.00 72.00 72 LYS A O 1
ATOM 592 N N . THR A 1 73 ? 16.380 -0.168 -9.217 1.00 71.69 73 THR A N 1
ATOM 593 C CA . THR A 1 73 ? 17.834 -0.226 -8.993 1.00 71.69 73 THR A CA 1
ATOM 594 C C . THR A 1 73 ? 18.443 -1.557 -9.437 1.00 71.69 73 THR A C 1
ATOM 596 O O . THR A 1 73 ? 19.555 -1.583 -9.958 1.00 71.69 73 THR A O 1
ATOM 599 N N . PHE A 1 74 ? 17.734 -2.671 -9.234 1.00 66.12 74 PHE A N 1
ATOM 600 C CA . PHE A 1 74 ? 18.267 -4.026 -9.425 1.00 66.12 74 PHE A CA 1
ATOM 601 C C . PHE A 1 74 ? 17.533 -4.834 -10.502 1.00 66.12 74 PHE A C 1
ATOM 603 O O . PHE A 1 74 ? 17.941 -5.963 -10.783 1.00 66.12 74 PHE A O 1
ATOM 610 N N . HIS A 1 75 ? 16.451 -4.301 -11.086 1.00 69.88 75 HIS A N 1
ATOM 611 C CA . HIS A 1 75 ? 15.578 -4.983 -12.058 1.00 69.88 75 HIS A CA 1
ATOM 612 C C . HIS A 1 75 ? 15.065 -6.358 -11.597 1.00 69.88 75 HIS A C 1
ATOM 614 O O . HIS A 1 75 ? 14.629 -7.183 -12.403 1.00 69.88 75 HIS A O 1
ATOM 620 N N . SER A 1 76 ? 15.104 -6.616 -10.290 1.00 61.75 76 SER A N 1
ATOM 621 C CA . SER A 1 76 ? 14.743 -7.891 -9.689 1.00 61.75 76 SER A CA 1
ATOM 622 C C . SER A 1 76 ? 14.140 -7.680 -8.309 1.00 61.75 76 SER A C 1
ATOM 624 O O . SER A 1 76 ? 14.539 -6.777 -7.578 1.00 61.75 76 SER A O 1
ATOM 626 N N . TYR A 1 77 ? 13.207 -8.557 -7.954 1.00 62.78 77 TYR A N 1
ATOM 627 C CA . TYR A 1 77 ? 12.671 -8.681 -6.600 1.00 62.78 77 TYR A CA 1
ATOM 628 C C . TYR A 1 77 ? 13.510 -9.617 -5.719 1.00 62.78 77 TYR A C 1
ATOM 630 O O . TYR A 1 77 ? 13.134 -9.866 -4.578 1.00 62.78 77 TYR A O 1
ATOM 638 N N . ASP A 1 78 ? 14.624 -10.148 -6.238 1.00 63.88 78 ASP A N 1
ATOM 639 C CA . ASP A 1 78 ? 15.538 -10.982 -5.457 1.00 63.88 78 ASP A CA 1
ATOM 640 C C . ASP A 1 78 ? 16.122 -10.185 -4.291 1.00 63.88 78 ASP A C 1
ATOM 642 O O . AS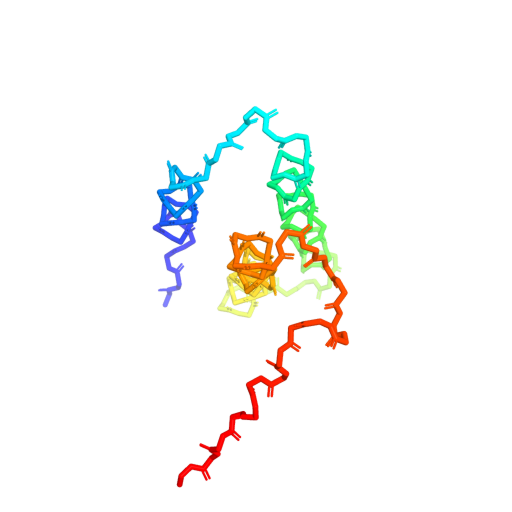P A 1 78 ? 16.909 -9.248 -4.480 1.00 63.88 78 ASP A O 1
ATOM 646 N N . ASP A 1 79 ? 15.781 -10.615 -3.081 1.00 63.94 79 ASP A N 1
ATOM 647 C CA . ASP A 1 79 ? 16.321 -10.064 -1.838 1.00 63.94 79 ASP A CA 1
ATOM 648 C C . ASP A 1 79 ? 17.807 -10.387 -1.646 1.00 63.94 79 ASP A C 1
ATOM 650 O O . ASP A 1 79 ? 18.480 -9.714 -0.870 1.00 63.94 79 ASP A O 1
ATOM 654 N N . ASP A 1 80 ? 18.340 -11.359 -2.391 1.00 61.81 80 ASP A N 1
ATOM 655 C CA . ASP A 1 80 ? 19.772 -11.671 -2.410 1.00 61.81 80 ASP A CA 1
ATOM 656 C C . ASP A 1 80 ? 20.577 -10.731 -3.320 1.00 61.81 80 ASP A C 1
ATOM 658 O O . ASP A 1 80 ? 21.784 -10.567 -3.136 1.00 61.81 80 ASP A O 1
ATOM 662 N N . ARG A 1 81 ? 19.928 -10.085 -4.300 1.00 53.66 81 ARG A N 1
ATOM 663 C CA . ARG A 1 81 ? 20.576 -9.111 -5.199 1.00 53.66 81 ARG A CA 1
ATOM 664 C C . ARG A 1 81 ? 20.489 -7.683 -4.680 1.00 53.66 81 ARG A C 1
ATOM 666 O O . ARG A 1 81 ? 21.360 -6.873 -4.994 1.00 53.66 81 ARG A O 1
ATOM 673 N N . ALA A 1 82 ? 19.462 -7.375 -3.895 1.00 52.53 82 ALA A N 1
ATOM 674 C CA . ALA A 1 82 ? 19.354 -6.10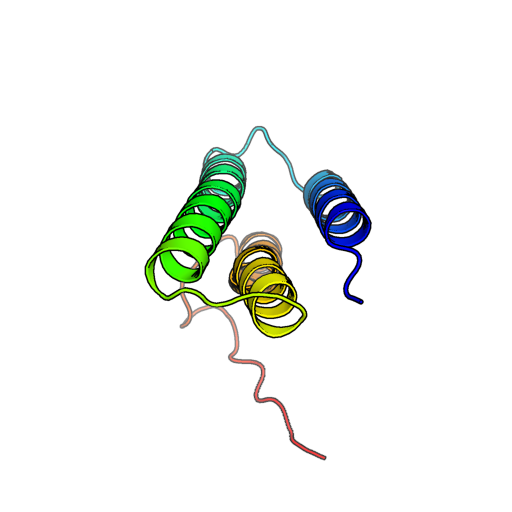4 -3.206 1.00 52.53 82 ALA A CA 1
ATOM 675 C C . ALA A 1 82 ? 20.142 -6.179 -1.887 1.00 52.53 82 ALA A C 1
ATOM 677 O O . ALA A 1 82 ? 19.827 -7.010 -1.037 1.00 52.53 82 ALA A O 1
ATOM 678 N N . PRO A 1 83 ? 21.159 -5.330 -1.654 1.00 49.44 83 PRO A N 1
ATOM 679 C CA . PRO A 1 83 ? 21.818 -5.301 -0.361 1.00 49.44 83 PRO A CA 1
ATOM 680 C C . PRO A 1 83 ? 20.760 -4.955 0.685 1.00 49.44 83 PRO A C 1
ATOM 682 O O . PRO A 1 83 ? 20.152 -3.884 0.620 1.00 49.44 83 PRO A O 1
ATOM 685 N N . ARG A 1 84 ? 20.528 -5.856 1.652 1.00 52.91 84 ARG A N 1
ATOM 686 C CA . ARG A 1 84 ? 19.694 -5.548 2.817 1.00 52.91 84 ARG A CA 1
ATOM 687 C C . ARG A 1 84 ? 20.273 -4.293 3.447 1.00 52.91 84 ARG A C 1
ATOM 689 O O . ARG A 1 84 ? 21.327 -4.351 4.085 1.00 52.91 84 ARG A O 1
ATOM 696 N N . ARG A 1 85 ? 19.612 -3.150 3.263 1.00 49.75 85 ARG A N 1
ATOM 697 C CA . ARG A 1 85 ? 19.937 -1.943 4.013 1.00 49.75 85 ARG A CA 1
ATOM 698 C C . ARG A 1 85 ? 19.620 -2.286 5.463 1.00 49.75 85 ARG A C 1
ATOM 700 O O . ARG A 1 85 ? 18.470 -2.228 5.886 1.00 49.75 85 ARG A O 1
ATOM 707 N N . ARG A 1 86 ? 20.635 -2.736 6.212 1.00 44.66 86 ARG A N 1
ATOM 708 C CA . ARG A 1 86 ? 20.570 -2.767 7.670 1.00 44.66 86 ARG A CA 1
ATOM 709 C C . ARG A 1 86 ? 20.192 -1.350 8.057 1.00 44.66 86 ARG A C 1
ATOM 711 O O . ARG A 1 86 ? 20.961 -0.427 7.797 1.00 44.66 86 ARG A O 1
ATOM 718 N N . VAL 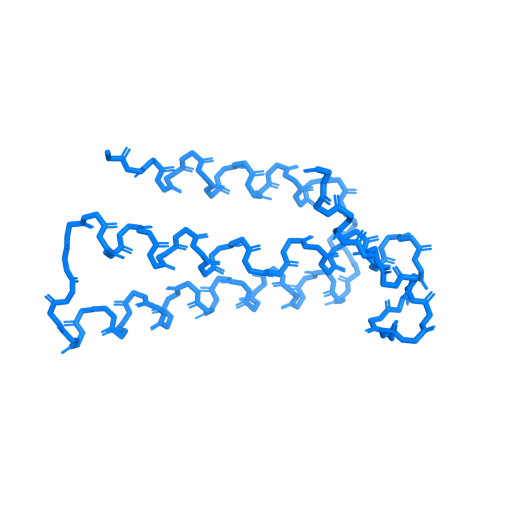A 1 87 ? 19.007 -1.187 8.628 1.00 46.88 87 VAL A N 1
ATOM 719 C CA . VAL A 1 87 ? 18.714 -0.013 9.435 1.00 46.88 87 VAL A CA 1
ATOM 720 C C . VAL A 1 87 ? 19.756 -0.066 10.547 1.00 46.88 87 VAL A C 1
ATOM 722 O O . VAL A 1 87 ? 19.643 -0.858 11.480 1.00 46.88 87 VAL A O 1
ATOM 725 N N . GLN A 1 88 ? 20.860 0.658 10.371 1.00 38.00 88 GLN A N 1
ATOM 726 C CA . GLN A 1 88 ? 21.733 0.977 11.483 1.00 38.00 88 GLN A CA 1
ATOM 727 C C . GLN A 1 88 ? 20.904 1.916 12.339 1.00 38.00 88 GLN A C 1
ATOM 729 O O . GLN A 1 88 ? 20.731 3.086 12.009 1.00 38.00 88 GLN A O 1
ATOM 734 N N . VAL A 1 89 ? 20.296 1.338 13.369 1.00 41.47 89 VAL A N 1
ATOM 735 C CA . VAL A 1 89 ? 19.757 2.100 14.483 1.00 41.47 89 VAL A CA 1
ATOM 736 C C . VAL A 1 89 ? 20.975 2.797 15.085 1.00 41.47 89 VAL A C 1
ATOM 738 O O . VAL A 1 89 ? 21.873 2.121 15.593 1.00 41.47 89 VAL A O 1
ATOM 741 N N . ALA A 1 90 ? 21.073 4.101 14.836 1.00 40.56 90 ALA A N 1
ATOM 742 C CA . ALA A 1 90 ? 22.101 4.965 15.400 1.00 40.56 90 ALA A CA 1
ATOM 743 C C . ALA A 1 90 ? 21.807 5.237 16.878 1.00 40.56 90 ALA A C 1
ATOM 745 O O . ALA A 1 90 ? 20.605 5.282 17.232 1.00 40.56 90 ALA A O 1
#

Radius of gyration: 14.99 Å; chains: 1; bounding box: 38×25×35 Å

Secondary structure (DSSP, 8-state):
---HHHHHHHHHHHHTTS-TTSHHHHHHHHHHHHHHHHHHHHHHHTT--THHHHHHHHHHHHTTHHHHHHHHHHSS--TTTS--------

Foldseek 3Di:
DDDVVVLVVVLVVLLVVDDCVPPVSVVVVVQLVVQLVVLLVVCVVVVNDDPRSSVSSSCSNCVCVVVVVCCVPQVDSDPVRDPPPPPPPD